Protein AF-A0A0C3C5T5-F1 (afdb_monomer)

Organism: Piloderma croceum (strain F 1598) (NCBI:txid765440)

Structure (mmCIF, N/CA/C/O backbone):
data_AF-A0A0C3C5T5-F1
#
_entry.id   AF-A0A0C3C5T5-F1
#
loop_
_atom_site.group_PDB
_atom_site.id
_atom_site.type_symbol
_atom_site.label_atom_id
_atom_site.label_alt_id
_atom_site.label_comp_id
_atom_site.label_asym_id
_atom_site.label_entity_id
_atom_site.label_seq_id
_atom_site.pdbx_PDB_ins_code
_atom_site.Cartn_x
_atom_site.Cartn_y
_atom_site.Cartn_z
_atom_site.occupancy
_atom_site.B_iso_or_equiv
_atom_site.auth_seq_id
_atom_site.auth_comp_id
_atom_site.auth_asym_id
_atom_site.auth_atom_id
_atom_site.pdbx_PDB_model_num
ATOM 1 N N . MET A 1 1 ? -11.472 -1.769 -48.611 1.00 50.53 1 MET A N 1
ATOM 2 C CA . MET A 1 1 ? -12.263 -2.316 -47.482 1.00 50.53 1 MET A CA 1
ATOM 3 C C . MET A 1 1 ? -11.452 -2.548 -46.190 1.00 50.53 1 MET A C 1
ATOM 5 O O . MET A 1 1 ? -12.007 -3.089 -45.253 1.00 50.53 1 MET A O 1
ATOM 9 N N . GLY A 1 2 ? -10.187 -2.102 -46.071 1.00 52.72 2 GLY A N 1
ATOM 10 C CA . GLY A 1 2 ? -9.366 -2.337 -44.860 1.00 52.72 2 GLY A CA 1
ATOM 11 C C . G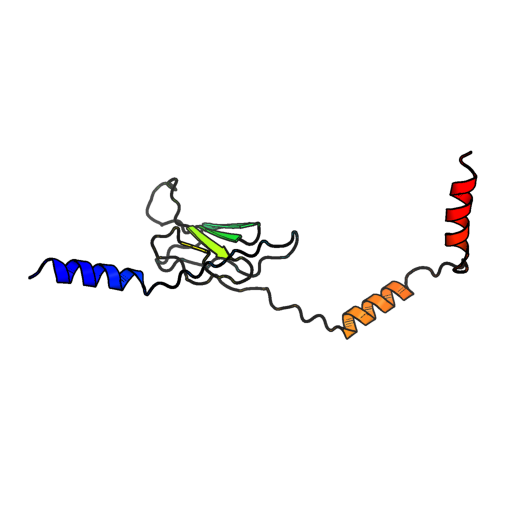LY A 1 2 ? -9.342 -1.211 -43.813 1.00 52.72 2 GLY A C 1
ATOM 12 O O . GLY A 1 2 ? -8.880 -1.422 -42.702 1.00 52.72 2 GLY A O 1
ATOM 13 N N . ARG A 1 3 ? -9.841 -0.010 -44.140 1.00 54.28 3 ARG A N 1
ATOM 14 C CA . ARG A 1 3 ? -9.796 1.150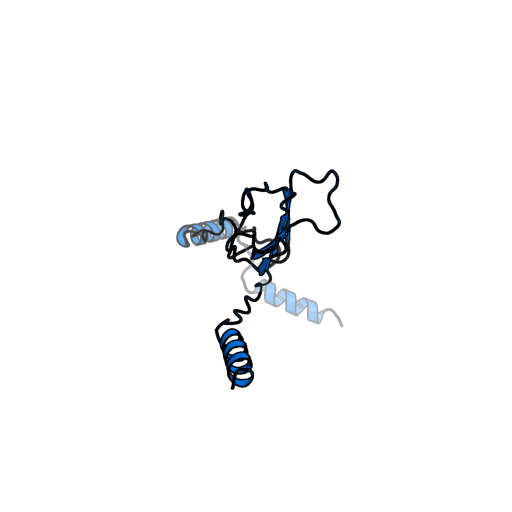 -43.226 1.00 54.28 3 ARG A CA 1
ATOM 15 C C . ARG A 1 3 ? -10.921 1.141 -42.189 1.00 54.28 3 ARG A C 1
ATOM 17 O O . ARG A 1 3 ? -10.689 1.492 -41.045 1.00 54.28 3 ARG A O 1
ATOM 24 N N . VAL A 1 4 ? -12.116 0.686 -42.570 1.00 54.19 4 VAL A N 1
ATOM 25 C CA . VAL A 1 4 ? -13.308 0.692 -41.698 1.00 54.19 4 VAL A CA 1
ATOM 26 C C . VAL A 1 4 ? -13.205 -0.367 -40.591 1.00 54.19 4 VAL A C 1
ATOM 28 O O . VAL A 1 4 ? -13.585 -0.104 -39.457 1.00 54.19 4 VAL A O 1
ATOM 31 N N . ALA A 1 5 ? -12.599 -1.523 -40.885 1.00 53.12 5 ALA A N 1
ATOM 32 C CA . ALA A 1 5 ? -12.360 -2.581 -39.900 1.00 53.12 5 ALA A CA 1
ATOM 33 C C . ALA A 1 5 ? -11.385 -2.152 -38.785 1.00 53.12 5 ALA A C 1
ATOM 35 O O . ALA A 1 5 ? -11.567 -2.532 -37.632 1.00 53.12 5 ALA A O 1
ATOM 36 N N . PHE A 1 6 ? -10.399 -1.307 -39.109 1.00 52.47 6 PHE A N 1
ATOM 37 C CA . PHE A 1 6 ? -9.435 -0.788 -38.134 1.00 52.47 6 PHE A CA 1
ATOM 38 C C . PHE A 1 6 ? -10.078 0.173 -37.124 1.00 52.47 6 PHE A C 1
ATOM 40 O O . PHE A 1 6 ? -9.770 0.115 -35.937 1.00 52.47 6 PHE A O 1
ATOM 47 N N . PHE A 1 7 ? -11.013 1.018 -37.569 1.00 52.56 7 PHE A N 1
ATOM 48 C CA . PHE A 1 7 ? -11.708 1.957 -36.680 1.00 52.56 7 PHE A CA 1
ATOM 49 C C . PHE A 1 7 ? -12.707 1.265 -35.742 1.00 52.56 7 PHE A C 1
ATOM 51 O O . PHE A 1 7 ? -12.843 1.670 -34.589 1.00 52.56 7 PHE A O 1
ATOM 58 N N . ILE A 1 8 ? -13.369 0.198 -36.201 1.00 55.88 8 ILE A N 1
ATOM 59 C CA . ILE A 1 8 ? -14.328 -0.564 -35.384 1.00 55.88 8 ILE A CA 1
ATOM 60 C C . ILE A 1 8 ? -13.600 -1.393 -34.315 1.00 55.88 8 ILE A C 1
ATOM 62 O O . ILE A 1 8 ? -14.055 -1.449 -33.174 1.00 55.88 8 ILE A O 1
ATOM 66 N N . ALA A 1 9 ? -12.436 -1.966 -34.646 1.00 54.91 9 ALA A N 1
ATOM 67 C CA . ALA A 1 9 ? -11.598 -2.674 -33.679 1.00 54.91 9 ALA A CA 1
ATOM 68 C C . ALA A 1 9 ? -11.066 -1.745 -32.571 1.00 54.91 9 ALA A C 1
ATOM 70 O O . ALA A 1 9 ? -11.013 -2.146 -31.414 1.00 54.91 9 ALA A O 1
ATOM 71 N N . PHE A 1 10 ? -10.736 -0.490 -32.896 1.00 53.41 10 PHE A N 1
ATOM 72 C CA . PHE A 1 10 ? -10.227 0.472 -31.913 1.00 53.41 10 PHE A CA 1
ATOM 73 C C . PHE A 1 10 ? -11.319 0.985 -30.955 1.00 53.41 10 PHE A C 1
ATOM 75 O O . PHE A 1 10 ? -11.064 1.184 -29.771 1.00 53.41 10 PHE A O 1
ATOM 82 N N . MET A 1 11 ? -12.558 1.140 -31.438 1.00 54.25 11 MET A N 1
ATOM 83 C CA . MET A 1 11 ? -13.697 1.572 -30.613 1.00 54.25 11 MET A CA 1
ATOM 84 C C . MET A 1 11 ? -14.217 0.485 -29.662 1.00 54.25 11 MET A C 1
ATOM 86 O O . MET A 1 11 ? -14.764 0.815 -28.613 1.00 54.25 11 MET A O 1
ATOM 90 N N . PHE A 1 12 ? -14.010 -0.800 -29.968 1.00 53.59 12 PHE A N 1
ATOM 91 C CA . PHE A 1 12 ? -14.400 -1.899 -29.075 1.00 53.59 12 PHE A CA 1
ATOM 92 C C . PHE A 1 12 ? -13.467 -2.075 -27.864 1.00 53.59 12 PHE A C 1
ATOM 94 O O . PHE A 1 12 ? -13.888 -2.618 -26.845 1.00 53.59 12 PHE A O 1
ATOM 101 N N . VAL A 1 13 ? -12.226 -1.580 -27.933 1.00 55.75 13 VAL A N 1
ATOM 102 C CA . VAL A 1 13 ? -11.260 -1.662 -26.820 1.00 55.75 13 VAL A CA 1
ATOM 103 C C . VAL A 1 13 ? -11.563 -0.636 -25.717 1.00 55.75 13 VAL A C 1
ATOM 105 O O . VAL A 1 13 ? -11.219 -0.857 -24.560 1.00 55.75 13 VAL A O 1
ATOM 108 N N . LEU A 1 14 ? -12.278 0.451 -26.027 1.00 53.84 14 LEU A N 1
ATOM 109 C CA . LEU A 1 14 ? -12.593 1.517 -25.063 1.00 53.84 14 LEU A CA 1
ATOM 110 C C . LEU A 1 14 ? -13.846 1.259 -24.202 1.00 53.84 14 LEU A C 1
ATOM 112 O O . LEU A 1 14 ? -14.108 2.031 -23.286 1.00 53.84 14 LEU A O 1
ATOM 116 N N . VAL A 1 15 ? -14.617 0.195 -24.460 1.00 55.44 15 VAL A N 1
ATOM 117 C CA . VAL A 1 15 ? -15.913 -0.066 -23.784 1.00 55.44 15 VAL A CA 1
ATOM 118 C C . VAL A 1 15 ? -15.821 -1.163 -22.705 1.00 55.44 15 VAL A C 1
ATOM 120 O O . VAL A 1 15 ? -16.784 -1.403 -21.984 1.00 55.44 15 VAL A O 1
ATOM 123 N N . LEU A 1 16 ? -14.662 -1.812 -22.540 1.00 55.00 16 LEU A N 1
ATOM 124 C CA . LEU A 1 16 ? -14.485 -2.928 -21.593 1.00 55.00 16 LEU A CA 1
ATOM 125 C C . LEU A 1 16 ? -13.682 -2.593 -20.330 1.00 55.00 16 LEU A C 1
ATOM 127 O O . LEU A 1 16 ? -13.491 -3.476 -19.498 1.00 55.00 16 LEU A O 1
ATOM 131 N N . PHE A 1 17 ? -13.252 -1.345 -20.143 1.00 53.66 17 PHE A N 1
ATOM 132 C CA . PHE A 1 17 ? -12.603 -0.927 -18.902 1.00 53.66 17 PHE A CA 1
ATOM 133 C C . PHE A 1 17 ? -13.632 -0.270 -17.977 1.00 53.66 17 PHE A C 1
ATOM 135 O O . PHE A 1 17 ? -13.980 0.893 -18.194 1.00 53.66 17 PHE A O 1
ATOM 142 N N . PRO A 1 18 ? -14.156 -0.972 -16.954 1.00 52.91 18 PRO A N 1
ATOM 143 C CA . PRO A 1 18 ? -14.907 -0.298 -15.911 1.00 52.91 18 PRO A CA 1
ATOM 144 C C . PRO A 1 18 ? -13.949 0.670 -15.212 1.00 52.91 18 PRO A C 1
ATOM 146 O O . PRO A 1 18 ? -12.972 0.253 -14.597 1.00 52.91 18 PRO A O 1
ATOM 149 N N . THR A 1 19 ? -14.202 1.974 -15.318 1.00 53.50 19 THR A N 1
ATOM 150 C CA . THR A 1 19 ? -13.523 2.976 -14.494 1.00 53.50 19 THR A CA 1
ATOM 151 C C . THR A 1 19 ? -14.021 2.812 -13.063 1.00 53.50 19 THR A C 1
ATOM 153 O O . THR A 1 19 ? -15.025 3.410 -12.669 1.00 53.50 19 THR A O 1
ATOM 156 N N . ILE A 1 20 ? -13.363 1.942 -12.298 1.00 55.88 20 ILE A N 1
ATOM 157 C CA . ILE A 1 20 ? -13.586 1.817 -10.862 1.00 55.88 20 ILE A CA 1
ATOM 158 C C . ILE A 1 20 ? -12.904 3.037 -10.249 1.00 55.88 20 ILE A C 1
ATOM 160 O O . ILE A 1 20 ? -11.688 3.079 -10.094 1.00 55.88 20 ILE A O 1
ATOM 164 N N . VAL A 1 21 ? -13.679 4.092 -10.012 1.00 49.06 21 VAL A N 1
ATOM 165 C CA . VAL A 1 21 ? -13.189 5.276 -9.307 1.00 49.06 21 VAL A CA 1
ATOM 166 C C . VAL A 1 21 ? -13.127 4.894 -7.834 1.00 49.06 21 VAL A C 1
ATOM 168 O O . VAL A 1 21 ? -14.114 5.039 -7.113 1.00 49.06 21 VAL A O 1
ATOM 171 N N . ASP A 1 22 ? -12.002 4.321 -7.408 1.00 48.91 22 ASP A N 1
ATOM 172 C CA . ASP A 1 22 ? -11.794 3.969 -6.008 1.00 48.91 22 ASP A CA 1
ATOM 173 C C . ASP A 1 22 ? -11.455 5.254 -5.245 1.00 48.91 22 ASP A C 1
ATOM 175 O O . ASP A 1 22 ? -10.344 5.787 -5.283 1.00 48.91 22 ASP A O 1
ATOM 179 N N . ALA A 1 23 ? -12.483 5.854 -4.649 1.00 55.47 23 ALA A N 1
ATOM 180 C CA . ALA A 1 23 ? -12.331 7.066 -3.869 1.00 55.47 23 ALA A CA 1
ATOM 181 C C . ALA A 1 23 ? -11.569 6.723 -2.585 1.00 55.47 23 ALA A C 1
ATOM 183 O O . ALA A 1 23 ? -12.084 6.018 -1.715 1.00 55.47 23 ALA A O 1
ATOM 184 N N . ALA A 1 24 ? -10.351 7.250 -2.449 1.00 57.03 24 ALA A N 1
ATOM 185 C CA . ALA A 1 24 ? -9.595 7.179 -1.207 1.00 57.03 24 ALA A CA 1
ATOM 186 C C . ALA A 1 24 ? -10.435 7.782 -0.067 1.00 57.03 24 ALA A C 1
ATOM 188 O O . ALA A 1 24 ? -10.657 8.993 0.003 1.00 57.03 24 ALA A O 1
ATOM 189 N N . VAL A 1 25 ? -10.966 6.925 0.809 1.00 60.16 25 VAL A N 1
ATOM 190 C CA . VAL A 1 25 ? -11.728 7.356 1.983 1.00 60.16 25 VAL A CA 1
ATOM 191 C C . VAL A 1 25 ? -10.756 8.037 2.939 1.00 60.16 25 VAL A C 1
ATOM 193 O O . VAL A 1 25 ? -9.946 7.379 3.586 1.00 60.16 25 VAL A O 1
ATOM 196 N N . ALA A 1 26 ? -10.845 9.365 3.020 1.00 59.75 26 ALA A N 1
ATOM 197 C CA . ALA A 1 26 ? -10.026 10.155 3.924 1.00 59.75 26 ALA A CA 1
ATOM 198 C C . ALA A 1 26 ? -10.209 9.680 5.372 1.00 59.75 26 ALA A C 1
ATOM 200 O O . ALA A 1 26 ? -11.322 9.530 5.890 1.00 59.75 26 ALA A O 1
ATOM 201 N N . ARG A 1 27 ? -9.081 9.434 6.025 1.00 64.50 27 ARG A N 1
ATOM 202 C CA . ARG A 1 27 ? -9.011 8.854 7.358 1.00 64.50 27 ARG A CA 1
ATOM 203 C C . ARG A 1 27 ? -9.208 9.907 8.450 1.00 64.50 27 ARG A C 1
ATOM 205 O O . ARG A 1 27 ? -8.662 11.004 8.381 1.00 64.50 27 ARG A O 1
ATOM 212 N N . ALA A 1 28 ? -9.942 9.557 9.509 1.00 63.31 28 ALA A N 1
ATOM 213 C CA . ALA A 1 28 ? -10.024 10.389 10.709 1.00 63.31 28 ALA A CA 1
ATOM 214 C C . ALA A 1 28 ? -8.682 10.385 11.469 1.00 63.31 28 ALA A C 1
ATOM 216 O O . ALA A 1 28 ? -8.108 9.318 11.716 1.00 63.31 28 ALA A O 1
ATOM 217 N N . SER A 1 29 ? -8.210 11.573 11.862 1.00 58.91 29 SER A N 1
ATOM 218 C CA . SER A 1 29 ? -6.931 11.772 12.561 1.00 58.91 29 SER A CA 1
ATOM 219 C C . SER A 1 29 ? -6.793 10.875 13.804 1.00 58.91 29 SER A C 1
ATOM 221 O O . SER A 1 29 ? -7.727 10.751 14.598 1.00 58.91 29 SER A O 1
ATOM 223 N N . GLY A 1 30 ? -5.631 10.228 13.960 1.00 59.59 30 GLY A N 1
ATOM 224 C CA . GLY A 1 30 ? -5.295 9.378 15.113 1.00 59.59 30 GLY A CA 1
ATOM 225 C C . GLY A 1 30 ? -5.754 7.917 15.032 1.00 59.59 30 GLY A C 1
ATOM 226 O O . GLY A 1 30 ? -5.636 7.181 16.011 1.00 59.59 30 GLY A O 1
ATOM 227 N N . THR A 1 31 ? -6.281 7.469 13.893 1.00 65.88 31 THR A N 1
ATOM 228 C CA . THR A 1 31 ? -6.542 6.040 13.670 1.00 65.88 31 THR A CA 1
ATOM 229 C C . THR A 1 31 ? -5.279 5.370 13.070 1.00 65.88 31 THR A C 1
ATOM 231 O O . THR A 1 31 ? -4.618 6.016 12.266 1.00 65.88 31 THR A O 1
ATOM 234 N N . PRO A 1 32 ? -4.918 4.120 13.436 1.00 69.06 32 PRO A N 1
ATOM 235 C CA . PRO A 1 32 ? -3.685 3.450 12.968 1.00 69.06 32 PRO A CA 1
ATOM 236 C C . PRO A 1 32 ? -3.810 2.756 11.596 1.00 69.06 32 PRO A C 1
ATOM 238 O O . PRO A 1 32 ? -4.813 2.070 11.366 1.00 69.06 32 PRO A O 1
ATOM 241 N N . ALA A 1 33 ? -2.799 2.890 10.723 1.00 76.56 33 ALA A N 1
ATOM 242 C CA . ALA A 1 33 ? -2.710 2.216 9.417 1.00 76.56 33 ALA A CA 1
ATOM 243 C C . ALA A 1 33 ? -3.068 0.722 9.489 1.00 76.56 33 ALA A C 1
ATOM 245 O O . ALA A 1 33 ? -2.715 0.017 10.436 1.00 76.56 33 ALA A O 1
ATOM 246 N N . CYS A 1 34 ? -3.831 0.254 8.501 1.00 85.00 34 CYS A N 1
ATOM 247 C CA . CYS A 1 34 ? -4.301 -1.130 8.411 1.00 85.00 34 CYS A CA 1
ATOM 248 C C . CYS A 1 34 ? -3.470 -1.972 7.456 1.00 85.00 34 CYS A C 1
ATOM 250 O O . CYS A 1 34 ? -3.422 -3.197 7.604 1.00 85.00 34 CYS A O 1
ATOM 252 N N . ALA A 1 35 ? -2.902 -1.296 6.465 1.00 88.75 35 ALA A N 1
ATOM 253 C CA . ALA A 1 35 ? -2.055 -1.837 5.435 1.00 88.75 35 ALA A CA 1
ATOM 254 C C . ALA A 1 35 ? -0.604 -1.407 5.670 1.00 88.75 35 ALA A C 1
ATOM 256 O O . ALA A 1 35 ? -0.331 -0.332 6.202 1.00 88.75 35 ALA A O 1
ATOM 257 N N . THR A 1 36 ? 0.316 -2.256 5.241 1.00 91.06 36 THR A N 1
ATOM 258 C CA . THR A 1 36 ? 1.757 -2.018 5.208 1.00 91.06 36 THR A CA 1
ATOM 259 C C . THR A 1 36 ? 2.275 -2.309 3.810 1.00 91.06 36 THR A C 1
ATOM 261 O O . THR A 1 36 ? 1.732 -3.165 3.107 1.00 91.06 36 THR A O 1
ATOM 264 N N . CYS A 1 37 ? 3.332 -1.608 3.414 1.00 91.38 37 CYS A N 1
ATOM 265 C CA . CYS A 1 37 ? 3.940 -1.782 2.103 1.00 91.38 37 CYS A CA 1
ATOM 266 C C . CYS A 1 37 ? 4.411 -3.231 1.892 1.00 91.38 37 CYS A C 1
ATOM 268 O O . CYS A 1 37 ? 5.016 -3.802 2.806 1.00 91.38 37 CYS A O 1
ATOM 270 N N . PRO A 1 38 ? 4.143 -3.830 0.717 1.00 91.75 38 PRO A N 1
ATOM 271 C CA . PRO A 1 38 ? 4.772 -5.081 0.303 1.00 91.75 38 PRO A CA 1
ATOM 272 C C . PRO A 1 38 ? 6.295 -5.019 0.432 1.00 91.75 38 PRO A C 1
ATOM 274 O O . PRO A 1 38 ? 6.881 -3.963 0.208 1.00 91.75 38 PRO A O 1
ATOM 277 N N . GLU A 1 39 ? 6.923 -6.143 0.785 1.00 90.62 39 GLU A N 1
ATOM 278 C CA . GLU A 1 39 ? 8.380 -6.242 0.970 1.00 90.62 39 GLU A CA 1
ATOM 279 C C . GLU A 1 39 ? 9.156 -5.941 -0.317 1.00 90.62 39 GLU A C 1
ATOM 281 O O . GLU A 1 39 ? 10.233 -5.355 -0.254 1.00 90.62 39 GLU A O 1
ATOM 286 N N . ALA A 1 40 ? 8.585 -6.296 -1.466 1.00 89.19 40 ALA A N 1
ATOM 287 C CA . ALA A 1 40 ? 9.086 -5.960 -2.786 1.00 89.19 40 ALA A CA 1
ATOM 288 C C . ALA A 1 40 ? 7.918 -5.669 -3.739 1.00 89.19 40 ALA A C 1
ATOM 290 O O . ALA A 1 40 ? 6.779 -6.049 -3.452 1.00 89.19 40 ALA A O 1
ATOM 291 N N . ASP A 1 41 ? 8.203 -5.003 -4.853 1.00 88.00 41 ASP A N 1
ATOM 292 C CA . ASP A 1 41 ? 7.286 -4.927 -5.989 1.00 88.00 41 ASP A CA 1
ATOM 293 C C . ASP A 1 41 ? 7.265 -6.248 -6.786 1.00 88.00 41 ASP A C 1
ATOM 295 O O . ASP A 1 41 ? 7.994 -7.205 -6.494 1.00 88.00 41 ASP A O 1
ATOM 299 N N . THR A 1 42 ? 6.435 -6.318 -7.828 1.00 89.12 42 THR A N 1
ATOM 300 C CA . THR A 1 42 ? 6.372 -7.513 -8.688 1.00 89.12 42 THR A CA 1
ATOM 301 C C . THR A 1 42 ? 7.618 -7.690 -9.570 1.00 89.12 42 THR A C 1
ATOM 303 O O . THR A 1 42 ? 7.844 -8.784 -10.093 1.00 89.12 42 THR A O 1
ATOM 306 N N . GLY A 1 43 ? 8.449 -6.650 -9.705 1.00 83.50 43 GLY A N 1
ATOM 307 C CA . GLY A 1 43 ? 9.771 -6.691 -10.332 1.00 83.50 43 GLY A CA 1
ATOM 308 C C . GLY A 1 43 ? 10.870 -7.258 -9.422 1.00 83.50 43 GLY A C 1
ATOM 309 O O . GLY A 1 43 ? 11.959 -7.577 -9.905 1.00 83.50 43 GLY A O 1
ATOM 310 N N . GLY A 1 44 ? 10.584 -7.439 -8.130 1.00 85.12 44 GLY A N 1
ATOM 311 C CA . GLY A 1 44 ? 11.519 -7.929 -7.122 1.00 85.12 44 GLY A CA 1
ATOM 312 C C . GLY A 1 44 ? 12.396 -6.841 -6.496 1.00 85.12 44 GLY A C 1
ATOM 313 O O . GLY A 1 44 ? 13.382 -7.175 -5.833 1.00 85.12 44 GLY A O 1
ATOM 314 N N . TYR A 1 45 ? 12.076 -5.560 -6.685 1.00 84.38 45 TYR A N 1
ATOM 315 C CA . TYR A 1 45 ? 12.774 -4.466 -6.019 1.00 84.38 45 TYR A CA 1
ATOM 316 C C . TYR A 1 45 ? 12.255 -4.304 -4.594 1.00 84.38 45 TYR A C 1
ATOM 318 O O . TYR A 1 45 ? 11.053 -4.226 -4.362 1.00 84.38 45 TYR A O 1
ATOM 326 N N . GLY A 1 46 ? 13.171 -4.292 -3.625 1.00 84.62 46 GLY A N 1
ATOM 327 C CA . GLY A 1 46 ? 12.825 -4.215 -2.208 1.00 84.62 46 GLY A CA 1
ATOM 328 C C . GLY A 1 46 ? 12.249 -2.856 -1.816 1.00 84.62 46 GLY A C 1
ATOM 329 O O . GLY A 1 46 ? 12.633 -1.830 -2.369 1.00 84.62 46 GLY A O 1
ATOM 330 N N . ASN A 1 47 ? 11.360 -2.856 -0.828 1.00 85.50 47 ASN A N 1
ATOM 331 C CA . ASN A 1 47 ? 10.757 -1.659 -0.252 1.00 85.50 47 ASN A CA 1
ATOM 332 C C . ASN A 1 47 ? 11.810 -0.757 0.413 1.00 85.50 47 ASN A C 1
ATOM 334 O O . ASN A 1 47 ? 12.622 -1.218 1.221 1.00 85.50 47 ASN A O 1
ATOM 338 N N . GLY A 1 48 ? 11.770 0.530 0.079 1.00 84.00 48 GLY A N 1
ATOM 339 C CA . GLY A 1 48 ? 12.590 1.585 0.656 1.00 84.00 48 GLY A CA 1
ATOM 340 C C . GLY A 1 48 ? 11.804 2.454 1.639 1.00 84.00 48 GLY A C 1
ATOM 341 O O . GLY A 1 48 ? 11.360 2.002 2.700 1.00 84.00 48 GLY A O 1
ATOM 342 N N . GLU A 1 49 ? 11.688 3.742 1.311 1.00 85.69 49 GLU A N 1
ATOM 343 C CA . GLU A 1 49 ? 10.935 4.702 2.115 1.00 85.69 49 GLU A CA 1
ATOM 344 C C . GLU A 1 49 ? 9.422 4.498 1.961 1.00 85.69 49 GLU A C 1
ATOM 346 O O . GLU A 1 49 ? 8.910 4.151 0.898 1.00 85.69 49 GLU A O 1
ATOM 351 N N . HIS A 1 50 ? 8.687 4.727 3.047 1.00 87.88 50 HIS A N 1
ATOM 352 C CA . HIS A 1 50 ? 7.232 4.652 3.044 1.00 87.88 50 H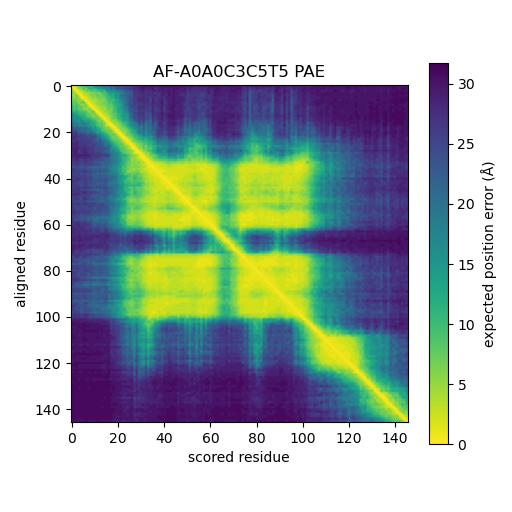IS A CA 1
ATOM 353 C C . HIS A 1 50 ? 6.620 5.679 3.994 1.00 87.88 50 HIS A C 1
ATOM 355 O O . HIS A 1 50 ? 7.240 6.102 4.971 1.00 87.88 50 HIS A O 1
ATOM 361 N N . SER A 1 51 ? 5.381 6.076 3.708 1.00 88.06 51 SER A N 1
ATOM 362 C CA . SER A 1 51 ? 4.611 7.012 4.528 1.00 88.06 51 SER A CA 1
ATOM 363 C C . SER A 1 51 ? 3.139 6.624 4.551 1.00 88.06 51 SER A C 1
ATOM 365 O O . SER A 1 51 ? 2.567 6.274 3.523 1.00 88.06 51 SER A O 1
ATOM 367 N N . ASP A 1 52 ? 2.511 6.720 5.716 1.00 85.06 52 ASP A N 1
ATOM 368 C CA . ASP A 1 52 ? 1.084 6.513 5.930 1.00 85.06 52 ASP A CA 1
ATOM 369 C C . ASP A 1 52 ? 0.416 7.831 6.355 1.00 85.06 52 ASP A C 1
ATOM 371 O O . ASP A 1 52 ? 0.393 8.220 7.522 1.00 85.06 52 ASP A O 1
ATOM 375 N N . SER A 1 53 ? -0.136 8.571 5.393 1.00 82.38 53 SER A N 1
ATOM 376 C CA . SER A 1 53 ? -0.730 9.885 5.654 1.00 82.38 53 SER A CA 1
ATOM 377 C C . SER A 1 53 ? -2.077 10.051 4.966 1.00 82.38 53 SER A C 1
ATOM 379 O O . SER A 1 53 ? -2.267 9.673 3.817 1.00 82.38 53 SER A O 1
ATOM 381 N N . ASN A 1 54 ? -3.036 10.658 5.672 1.00 82.56 54 ASN A N 1
ATOM 382 C CA . ASN A 1 54 ? -4.354 11.031 5.141 1.00 82.56 54 ASN A CA 1
ATOM 383 C C . ASN A 1 54 ? -5.175 9.891 4.504 1.00 82.56 54 ASN A C 1
ATOM 385 O O . ASN A 1 54 ? -6.003 10.145 3.632 1.00 82.56 54 ASN A O 1
ATOM 389 N N . GLY A 1 55 ? -5.014 8.647 4.960 1.00 82.69 55 GLY A N 1
ATOM 390 C CA . GLY A 1 55 ? -5.723 7.504 4.370 1.00 82.69 55 GLY A CA 1
ATOM 391 C C . GLY A 1 55 ? -4.983 6.856 3.193 1.00 82.69 55 GLY A C 1
ATOM 392 O O . GLY A 1 55 ? -5.524 5.993 2.500 1.00 82.69 55 GLY A O 1
ATOM 393 N N . VAL A 1 56 ? -3.755 7.304 2.943 1.00 89.19 56 VAL A N 1
ATOM 394 C CA . VAL A 1 56 ? -2.933 6.916 1.807 1.00 89.19 56 VAL A CA 1
ATOM 395 C C . VAL A 1 56 ? -1.614 6.350 2.317 1.00 89.19 56 VAL A C 1
ATOM 397 O O . VAL A 1 56 ? -0.930 6.968 3.131 1.00 89.19 56 VAL A O 1
ATOM 400 N N . LEU A 1 57 ? -1.271 5.166 1.829 1.00 91.00 57 LEU A N 1
ATOM 401 C CA . LEU A 1 57 ? -0.019 4.476 2.081 1.00 91.00 57 LEU A CA 1
ATOM 402 C C . LEU A 1 57 ? 0.868 4.614 0.841 1.00 91.00 57 LEU A C 1
ATOM 404 O O . LEU A 1 57 ? 0.577 4.035 -0.202 1.00 91.00 57 LEU A O 1
ATOM 408 N N . PHE A 1 58 ? 1.937 5.388 0.957 1.00 91.81 58 PHE A N 1
ATOM 409 C CA . PHE A 1 58 ? 2.968 5.541 -0.061 1.00 91.81 58 PHE A CA 1
ATOM 410 C C . PHE A 1 58 ? 4.097 4.539 0.187 1.00 91.81 58 PHE A C 1
ATOM 412 O O . PHE A 1 58 ? 4.616 4.478 1.303 1.00 91.81 58 PHE A O 1
ATOM 419 N N . CYS A 1 59 ? 4.480 3.794 -0.848 1.00 91.56 59 CYS A N 1
ATOM 420 C CA . CYS A 1 59 ? 5.563 2.815 -0.828 1.00 91.56 59 CYS A CA 1
ATOM 421 C C . CYS A 1 59 ? 6.536 3.107 -1.969 1.00 91.56 59 CYS A C 1
ATOM 423 O O . CYS A 1 59 ? 6.111 3.179 -3.123 1.00 91.56 59 CYS A O 1
ATOM 425 N N . GLU A 1 60 ? 7.820 3.250 -1.659 1.00 90.12 60 GLU A N 1
ATOM 426 C CA . GLU A 1 60 ? 8.877 3.434 -2.650 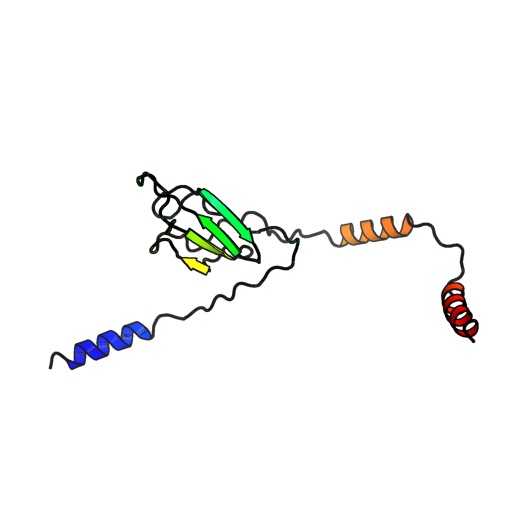1.00 90.12 60 GLU A CA 1
ATOM 427 C C . GLU A 1 60 ? 9.642 2.129 -2.888 1.00 90.12 60 GLU A C 1
ATOM 429 O O . GLU A 1 60 ? 10.041 1.454 -1.939 1.00 90.12 60 GLU A O 1
ATOM 434 N N . TYR A 1 61 ? 9.898 1.807 -4.155 1.00 87.19 61 TYR A N 1
ATOM 435 C CA . TYR A 1 61 ? 10.647 0.624 -4.576 1.00 87.19 61 TYR A CA 1
ATOM 436 C C . TYR A 1 61 ? 11.898 1.043 -5.361 1.00 87.19 61 TYR A C 1
ATOM 438 O O . TYR A 1 61 ? 11.868 1.204 -6.580 1.00 87.19 61 TYR A O 1
ATOM 446 N N . PRO A 1 62 ? 13.032 1.301 -4.691 1.00 79.31 62 PRO A N 1
ATOM 447 C CA . PRO A 1 62 ? 14.257 1.701 -5.375 1.00 79.31 62 PRO A CA 1
ATOM 448 C C . PRO A 1 62 ? 14.843 0.559 -6.222 1.00 79.31 62 PRO A C 1
ATOM 450 O O . PRO A 1 62 ? 15.172 -0.506 -5.696 1.00 79.31 62 PRO A O 1
ATOM 453 N N . SER A 1 63 ? 15.108 0.787 -7.519 1.00 70.94 63 SER A N 1
ATOM 454 C CA . SER A 1 63 ? 15.886 -0.196 -8.285 1.00 70.94 63 SER A CA 1
ATOM 455 C C . SER A 1 63 ? 17.335 -0.240 -7.827 1.00 70.94 63 SER A C 1
ATOM 457 O O . SER A 1 63 ? 18.068 0.754 -7.923 1.00 70.94 63 SER A O 1
ATOM 459 N N . PHE A 1 64 ? 17.804 -1.431 -7.482 1.00 58.62 64 PHE A N 1
ATOM 460 C CA . PHE A 1 64 ? 19.229 -1.716 -7.433 1.00 58.62 64 PHE A CA 1
ATOM 461 C C . PHE A 1 64 ? 19.787 -1.704 -8.862 1.00 58.62 64 PHE A C 1
ATOM 463 O O . PHE A 1 64 ? 19.530 -2.610 -9.650 1.00 58.62 64 PHE A O 1
ATOM 470 N N . GLY A 1 65 ? 20.525 -0.650 -9.214 1.00 53.88 65 GLY A N 1
ATOM 471 C CA . GLY A 1 65 ? 21.144 -0.520 -10.540 1.00 53.88 65 GLY A CA 1
ATOM 472 C C . GLY A 1 65 ? 21.340 0.908 -11.042 1.00 53.88 65 GLY A C 1
ATOM 473 O O . GLY A 1 65 ? 22.005 1.105 -12.057 1.00 53.88 65 GLY A O 1
ATOM 474 N N . LEU A 1 66 ? 20.812 1.915 -10.342 1.00 50.84 66 LEU A N 1
ATOM 475 C CA . LEU A 1 66 ? 21.045 3.321 -10.663 1.00 50.84 66 LEU A CA 1
ATOM 476 C C . LEU A 1 66 ? 21.747 4.006 -9.487 1.00 50.84 66 LEU A C 1
ATOM 478 O O . LEU A 1 66 ? 21.235 4.053 -8.377 1.00 50.84 66 LEU A O 1
ATOM 482 N N . GLU A 1 67 ? 22.934 4.551 -9.752 1.00 44.47 67 GLU A N 1
ATOM 483 C CA . GLU A 1 67 ? 23.867 5.153 -8.782 1.00 44.47 67 GLU A CA 1
ATOM 484 C C . GLU A 1 67 ? 23.317 6.398 -8.045 1.00 44.47 67 GLU A C 1
ATOM 486 O O . GLU A 1 67 ? 23.971 6.945 -7.161 1.00 44.47 67 GLU A O 1
ATOM 491 N N . LYS A 1 68 ? 22.098 6.849 -8.370 1.00 47.31 68 LYS A N 1
ATOM 492 C CA . LYS A 1 68 ? 21.366 7.904 -7.656 1.00 47.31 68 LYS A CA 1
ATOM 493 C C . LYS A 1 68 ? 19.852 7.678 -7.753 1.00 47.31 68 LYS A C 1
ATOM 495 O O . LYS A 1 68 ? 19.392 7.317 -8.841 1.00 47.31 68 LYS A O 1
ATOM 500 N N . PRO A 1 69 ? 19.071 8.001 -6.703 1.00 46.16 69 PRO A N 1
ATOM 501 C CA . PRO A 1 69 ? 17.629 8.148 -6.841 1.00 46.16 69 PRO A CA 1
ATOM 502 C C . PRO A 1 69 ? 17.370 9.282 -7.843 1.00 46.16 69 PRO A C 1
ATOM 504 O O . PRO A 1 69 ? 17.804 10.423 -7.658 1.00 46.16 69 PRO A O 1
ATOM 507 N N . ARG A 1 70 ? 16.755 8.950 -8.980 1.00 52.75 70 ARG A N 1
ATOM 508 C CA . ARG A 1 70 ? 16.242 9.950 -9.926 1.00 52.75 70 ARG A CA 1
ATOM 509 C C . ARG A 1 70 ? 14.983 10.586 -9.323 1.00 52.75 70 ARG A C 1
ATOM 511 O O . ARG A 1 70 ? 14.356 9.962 -8.479 1.00 52.75 70 ARG A O 1
ATOM 518 N N . PRO A 1 71 ? 14.545 11.767 -9.793 1.00 52.12 71 PRO A N 1
ATOM 519 C CA . PRO A 1 71 ? 13.289 12.393 -9.348 1.00 52.12 71 PRO A CA 1
ATOM 520 C C . PRO A 1 71 ? 12.012 11.572 -9.638 1.00 52.12 71 PRO A C 1
ATOM 522 O O . PRO A 1 71 ? 10.918 12.026 -9.324 1.00 52.12 71 PRO A O 1
ATOM 525 N N . ASN A 1 72 ? 12.152 10.381 -10.230 1.00 53.41 72 ASN A N 1
ATOM 526 C CA . ASN A 1 72 ? 11.085 9.449 -10.562 1.00 53.41 72 ASN A CA 1
ATOM 527 C C . ASN A 1 72 ? 11.430 8.121 -9.876 1.00 53.41 72 ASN A C 1
ATOM 529 O O . ASN A 1 72 ? 11.899 7.183 -10.522 1.00 53.41 72 ASN A O 1
ATOM 533 N N . THR A 1 73 ? 11.339 8.093 -8.553 1.00 65.94 73 THR A N 1
ATOM 534 C CA . THR A 1 73 ? 11.416 6.851 -7.789 1.00 65.94 73 THR A CA 1
ATOM 535 C C . THR A 1 73 ? 10.159 6.041 -8.096 1.00 65.94 73 THR A C 1
ATOM 537 O O . THR A 1 73 ? 9.057 6.601 -8.134 1.00 65.94 73 THR A O 1
ATOM 540 N N . TRP A 1 74 ? 10.318 4.751 -8.405 1.00 81.44 74 TRP A N 1
ATOM 541 C CA . TRP A 1 74 ? 9.173 3.865 -8.592 1.00 81.44 74 TRP A CA 1
ATOM 542 C C . TRP A 1 74 ? 8.392 3.827 -7.292 1.00 81.44 74 TRP A C 1
ATOM 544 O O . TRP A 1 74 ? 8.959 3.626 -6.214 1.00 81.44 74 TRP A O 1
ATOM 554 N N . ASN A 1 75 ? 7.105 4.122 -7.386 1.00 88.69 75 ASN A N 1
ATOM 555 C CA . ASN A 1 75 ? 6.272 4.242 -6.211 1.00 88.69 75 ASN A CA 1
ATOM 556 C C . ASN A 1 75 ? 4.902 3.640 -6.452 1.00 88.69 75 ASN A C 1
ATOM 558 O O . ASN A 1 75 ? 4.349 3.699 -7.545 1.00 88.69 75 ASN A O 1
ATOM 562 N N . CYS A 1 76 ? 4.346 3.098 -5.384 1.00 91.94 76 CYS A N 1
ATOM 563 C CA . CYS A 1 76 ? 3.007 2.558 -5.363 1.00 91.94 76 CYS A CA 1
ATOM 564 C C . CYS A 1 76 ? 2.248 3.235 -4.237 1.00 91.94 76 CYS A C 1
ATOM 566 O O . CYS A 1 76 ? 2.722 3.327 -3.102 1.00 91.94 76 CYS A O 1
ATOM 568 N N . THR A 1 77 ? 1.058 3.720 -4.558 1.00 93.06 77 THR A N 1
ATOM 569 C CA . THR A 1 77 ? 0.188 4.377 -3.594 1.00 93.06 77 THR A CA 1
ATOM 570 C C . THR A 1 77 ? -1.025 3.503 -3.353 1.00 93.06 77 THR A C 1
ATOM 572 O O . THR A 1 77 ? -1.769 3.205 -4.283 1.00 93.06 77 THR A O 1
ATOM 575 N N . TYR A 1 78 ? -1.253 3.130 -2.103 1.00 92.31 78 TYR A N 1
ATOM 576 C CA . TYR A 1 78 ? -2.345 2.269 -1.677 1.00 92.31 78 TYR A CA 1
ATOM 577 C C . TYR A 1 78 ? -3.280 2.994 -0.720 1.00 92.31 78 TYR A C 1
ATOM 579 O O . TYR A 1 78 ? -2.921 3.969 -0.064 1.00 92.31 78 TYR A O 1
ATOM 587 N N . ASN A 1 79 ? -4.492 2.482 -0.594 1.00 89.81 79 ASN A N 1
ATOM 588 C CA . ASN A 1 79 ? -5.392 2.853 0.477 1.00 89.81 79 ASN A CA 1
ATOM 589 C C . ASN A 1 79 ? -4.882 2.242 1.788 1.00 89.81 79 ASN A C 1
ATOM 591 O O . ASN A 1 79 ? -4.724 1.027 1.894 1.00 89.81 79 ASN A O 1
ATOM 595 N N . ASP A 1 80 ? -4.642 3.061 2.806 1.00 88.00 80 ASP A N 1
ATOM 596 C CA . ASP A 1 80 ? -4.058 2.590 4.067 1.00 88.00 80 ASP A CA 1
ATOM 597 C C . ASP A 1 80 ? -5.021 1.731 4.915 1.00 88.00 80 ASP A C 1
ATOM 599 O O . ASP A 1 80 ? -4.584 1.081 5.869 1.00 88.00 80 ASP A O 1
ATOM 603 N N . MET A 1 81 ? -6.321 1.729 4.589 1.00 84.88 81 MET A N 1
ATOM 604 C CA . MET A 1 81 ? -7.380 0.985 5.273 1.00 84.88 81 MET A CA 1
ATOM 605 C C . MET A 1 81 ? -7.691 -0.342 4.581 1.00 84.88 81 MET A C 1
ATOM 607 O O . MET A 1 81 ? -7.848 -1.364 5.253 1.00 84.88 81 MET A O 1
ATOM 611 N N . THR A 1 82 ? -7.841 -0.314 3.257 1.00 86.00 82 THR A N 1
ATOM 612 C CA . THR A 1 82 ? -8.241 -1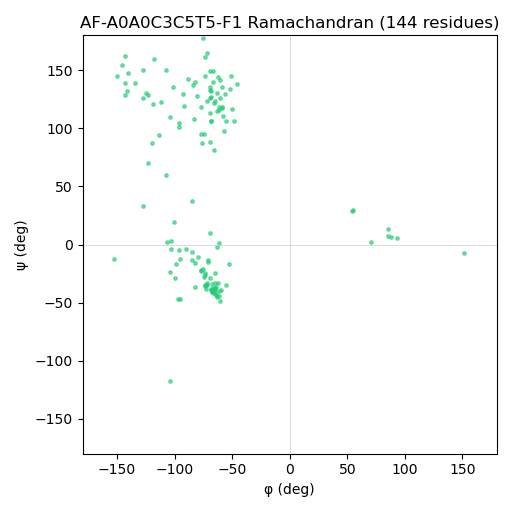.477 2.449 1.00 86.00 82 THR A CA 1
ATOM 613 C C . THR A 1 82 ? -7.060 -2.179 1.794 1.00 86.00 82 THR A C 1
ATOM 615 O O . THR A 1 82 ? -7.217 -3.313 1.355 1.00 86.00 82 THR A O 1
ATOM 618 N N . GLY A 1 83 ? -5.904 -1.515 1.717 1.00 89.00 83 GLY A N 1
ATOM 619 C CA . GLY A 1 83 ? -4.726 -1.955 0.975 1.00 89.00 83 GLY A CA 1
ATOM 620 C C . GLY A 1 83 ? -4.879 -1.902 -0.541 1.00 89.00 83 GLY A C 1
ATOM 621 O O . GLY A 1 83 ? -3.949 -2.301 -1.223 1.00 89.00 83 GLY A O 1
ATOM 622 N N . ALA A 1 84 ? -6.005 -1.438 -1.088 1.00 91.50 84 ALA A N 1
ATOM 623 C CA . ALA A 1 84 ? -6.213 -1.391 -2.535 1.00 91.50 84 ALA A CA 1
ATOM 624 C C . ALA A 1 84 ? -5.261 -0.392 -3.206 1.00 91.50 84 ALA A C 1
AT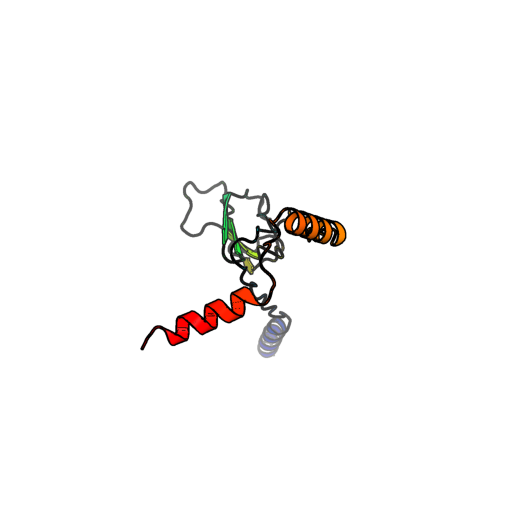OM 626 O O . ALA A 1 84 ? -5.026 0.691 -2.664 1.00 91.50 84 ALA A O 1
ATOM 627 N N . LEU A 1 85 ? -4.724 -0.745 -4.374 1.00 92.69 85 LEU A N 1
ATOM 628 C CA . LEU A 1 85 ? -3.892 0.150 -5.171 1.00 92.69 85 LEU A CA 1
ATOM 629 C C . LEU A 1 85 ? -4.713 1.357 -5.657 1.00 92.69 85 LEU A C 1
ATOM 631 O O . LEU A 1 85 ? -5.736 1.207 -6.319 1.00 92.69 85 LEU A O 1
ATOM 635 N N . ILE A 1 86 ? -4.251 2.559 -5.320 1.00 92.44 86 ILE A N 1
ATOM 636 C CA . ILE A 1 86 ? -4.828 3.837 -5.760 1.00 92.44 86 ILE A CA 1
ATOM 637 C C . ILE A 1 86 ? -4.085 4.341 -6.996 1.00 92.44 86 ILE A C 1
ATOM 639 O O . ILE A 1 86 ? -4.703 4.798 -7.957 1.00 92.44 86 ILE A O 1
ATOM 643 N N . HIS A 1 87 ? -2.752 4.304 -6.954 1.00 91.25 87 HIS A N 1
ATOM 644 C CA . HIS A 1 87 ? -1.913 4.790 -8.039 1.00 91.25 87 HIS A CA 1
ATOM 645 C C . HIS A 1 87 ? -0.679 3.912 -8.221 1.00 91.25 87 HIS A C 1
ATOM 647 O O . HIS A 1 87 ? 0.062 3.662 -7.270 1.00 91.25 87 HIS A O 1
ATOM 653 N N . ASP A 1 88 ? -0.478 3.499 -9.468 1.00 90.38 88 ASP A N 1
ATOM 654 C CA . ASP A 1 88 ? 0.701 2.791 -9.942 1.00 90.38 88 ASP A CA 1
ATOM 655 C C . ASP A 1 88 ? 1.682 3.791 -10.566 1.00 90.38 88 ASP A C 1
ATOM 657 O O . ASP A 1 88 ? 1.458 4.302 -11.668 1.00 90.38 88 ASP A O 1
ATOM 661 N N . GLY A 1 89 ? 2.747 4.097 -9.831 1.00 87.50 89 GLY A N 1
ATOM 662 C CA . GLY A 1 89 ? 3.891 4.882 -10.289 1.00 87.50 89 GLY A CA 1
ATOM 663 C C . GLY A 1 89 ? 5.088 4.004 -10.664 1.00 87.50 89 GLY A C 1
ATOM 664 O O . GLY A 1 89 ? 6.211 4.507 -10.702 1.00 87.50 89 GLY A O 1
ATOM 665 N N . ASP A 1 90 ? 4.865 2.712 -10.923 1.00 84.00 90 ASP A N 1
ATOM 666 C CA . ASP A 1 90 ? 5.887 1.687 -11.137 1.00 84.00 90 ASP A CA 1
ATOM 667 C C . ASP A 1 90 ? 5.686 0.898 -12.448 1.00 84.00 90 ASP A C 1
ATOM 669 O O . ASP A 1 90 ? 5.961 -0.290 -12.565 1.00 84.00 90 ASP A O 1
ATOM 673 N N . PHE A 1 91 ? 5.169 1.557 -13.488 1.00 84.69 91 PHE A N 1
ATOM 674 C CA . PHE A 1 91 ? 5.018 0.964 -14.827 1.00 84.69 91 PHE A CA 1
ATOM 675 C C . PHE A 1 91 ? 4.236 -0.367 -14.872 1.00 84.69 91 PHE A C 1
ATOM 677 O O . PHE A 1 91 ? 4.458 -1.169 -15.784 1.00 84.69 91 PHE A O 1
ATOM 684 N N . GLY A 1 92 ? 3.300 -0.602 -13.947 1.00 86.88 92 GLY A N 1
ATOM 685 C CA . GLY A 1 92 ? 2.556 -1.864 -13.889 1.00 86.88 92 GLY A CA 1
ATOM 686 C C . GLY A 1 92 ? 3.163 -2.908 -12.955 1.00 86.88 92 GLY A C 1
ATOM 687 O O . GLY A 1 92 ? 2.703 -4.049 -12.976 1.00 86.88 92 GLY A O 1
ATOM 688 N N . LEU A 1 93 ? 4.212 -2.563 -12.199 1.00 89.31 93 LEU A N 1
ATOM 689 C CA . LEU A 1 93 ? 4.896 -3.489 -11.295 1.00 89.31 93 LEU A CA 1
ATOM 690 C C . LEU A 1 93 ? 4.417 -3.393 -9.840 1.00 89.31 93 LEU A C 1
ATOM 692 O O . LEU A 1 93 ? 4.787 -4.240 -9.019 1.00 89.31 93 LEU A O 1
ATOM 696 N N . CYS A 1 94 ? 3.528 -2.451 -9.528 1.00 91.50 94 CYS A N 1
ATOM 697 C CA . CYS A 1 94 ? 2.850 -2.418 -8.242 1.00 91.50 94 CYS A CA 1
ATOM 698 C C . CYS A 1 94 ? 1.985 -3.667 -8.037 1.00 91.50 94 CYS A C 1
ATOM 700 O O . CYS A 1 94 ? 1.333 -4.166 -8.951 1.00 91.50 94 CYS A O 1
ATOM 702 N N . HIS A 1 95 ? 1.923 -4.155 -6.799 1.00 92.50 95 HIS A N 1
ATOM 703 C CA . HIS A 1 95 ? 0.912 -5.141 -6.438 1.00 92.50 95 HIS A CA 1
ATOM 704 C C . HIS A 1 95 ? -0.487 -4.505 -6.498 1.00 92.50 95 HIS A C 1
ATOM 706 O O . HIS A 1 95 ? -0.650 -3.336 -6.167 1.00 92.50 95 HIS A O 1
ATOM 712 N N . ASP A 1 96 ? -1.523 -5.284 -6.822 1.00 92.00 96 ASP A N 1
ATOM 713 C CA . ASP A 1 96 ? -2.916 -4.797 -6.765 1.00 92.00 96 ASP A CA 1
ATOM 714 C C . ASP A 1 96 ? -3.360 -4.462 -5.328 1.00 92.00 96 ASP A C 1
ATOM 716 O O . ASP A 1 96 ? -4.283 -3.672 -5.099 1.00 92.00 96 ASP A O 1
ATOM 720 N N . THR A 1 97 ? -2.709 -5.085 -4.339 1.00 90.94 97 THR A N 1
ATOM 721 C CA . THR A 1 97 ? -3.025 -4.934 -2.917 1.00 90.94 97 THR A CA 1
ATOM 722 C C . THR A 1 97 ? -1.773 -4.903 -2.043 1.00 90.94 97 THR A C 1
ATOM 724 O O . THR A 1 97 ? -0.936 -5.803 -2.127 1.00 90.94 97 THR A O 1
ATOM 727 N N . ALA A 1 98 ? -1.701 -3.934 -1.132 1.00 91.19 98 ALA A N 1
ATOM 728 C CA . ALA A 1 98 ? -0.750 -3.891 -0.027 1.00 91.19 98 ALA A CA 1
ATOM 729 C C . ALA A 1 98 ? -1.072 -4.930 1.066 1.00 91.19 98 ALA A C 1
ATOM 731 O O . ALA A 1 98 ? -2.170 -5.489 1.137 1.00 91.19 98 ALA A O 1
ATOM 732 N N . VAL A 1 99 ? -0.109 -5.188 1.954 1.00 91.69 99 VAL A N 1
ATOM 733 C CA . VAL A 1 99 ? -0.221 -6.226 2.988 1.00 91.69 99 VAL A CA 1
ATOM 734 C C . VAL A 1 99 ? -1.117 -5.741 4.129 1.00 91.69 99 VAL A C 1
ATOM 736 O O . VAL A 1 99 ? -0.782 -4.785 4.819 1.00 91.69 99 VAL A O 1
ATOM 739 N N . ILE A 1 100 ? -2.241 -6.414 4.382 1.00 87.75 100 ILE A N 1
ATOM 740 C CA . ILE A 1 100 ? -3.152 -6.070 5.487 1.00 87.75 100 ILE A CA 1
ATOM 741 C C . ILE A 1 100 ? -2.657 -6.696 6.789 1.00 87.75 100 ILE A C 1
ATOM 743 O O . ILE A 1 100 ? -2.770 -7.905 6.986 1.00 87.75 100 ILE A O 1
ATOM 747 N N . THR A 1 101 ? -2.142 -5.878 7.705 1.00 81.56 101 THR A N 1
ATOM 748 C CA . THR A 1 101 ? -1.515 -6.356 8.947 1.00 81.56 101 THR A CA 1
ATOM 749 C C . THR A 1 101 ? -2.377 -6.196 10.193 1.00 81.56 101 THR A C 1
ATOM 751 O O . THR A 1 101 ? -2.161 -6.938 11.151 1.00 81.56 101 THR A O 1
ATOM 754 N N . GLY A 1 102 ? -3.352 -5.276 10.239 1.00 67.44 102 GLY A N 1
ATOM 755 C CA . GLY A 1 102 ? -3.812 -4.854 11.572 1.00 67.44 102 GLY A CA 1
ATOM 756 C C . GLY A 1 102 ? -5.224 -4.341 11.789 1.00 67.44 102 GLY A C 1
ATOM 757 O O . GLY A 1 102 ? -5.643 -4.317 12.945 1.00 67.44 102 GLY A O 1
ATOM 758 N N . CYS A 1 103 ? -6.026 -4.021 10.772 1.00 65.88 103 CYS A N 1
ATOM 759 C CA . CYS A 1 103 ? -7.401 -3.549 11.022 1.00 65.88 103 CYS A CA 1
ATOM 760 C C . CYS A 1 103 ? -8.426 -4.654 11.200 1.00 65.88 103 CYS A C 1
ATOM 762 O O . CYS A 1 103 ? -9.603 -4.516 10.851 1.00 65.88 103 CYS A O 1
ATOM 764 N N . SER A 1 104 ? -8.002 -5.731 11.860 1.00 57.47 104 SER A N 1
ATOM 765 C CA . SER A 1 104 ? -8.953 -6.543 12.594 1.00 57.47 104 SER A CA 1
ATOM 766 C C . SER A 1 104 ? -9.766 -5.586 13.468 1.00 57.47 104 SER A C 1
ATOM 768 O O . SER A 1 104 ? -9.226 -4.867 14.312 1.00 57.47 104 SER A O 1
ATOM 770 N N . LYS A 1 105 ? -11.080 -5.497 13.216 1.00 56.81 105 LYS A N 1
ATOM 771 C CA . LYS A 1 105 ? -12.005 -4.844 14.141 1.00 56.81 105 LYS A CA 1
ATOM 772 C C . LYS A 1 105 ? -11.667 -5.441 15.493 1.00 56.81 105 LYS A C 1
ATOM 774 O O . LYS A 1 105 ? -11.983 -6.612 15.707 1.00 56.81 105 LYS A O 1
ATOM 779 N N . ARG A 1 106 ? -11.009 -4.687 16.385 1.00 54.22 106 ARG A N 1
ATOM 780 C CA . ARG A 1 106 ? -10.848 -5.111 17.772 1.00 54.22 106 ARG A CA 1
ATOM 781 C C . ARG A 1 106 ? -12.276 -5.303 18.248 1.00 54.22 106 ARG A C 1
ATOM 783 O O . ARG A 1 106 ? -12.964 -4.319 18.528 1.00 54.22 106 ARG A O 1
ATOM 790 N N . LYS A 1 107 ? -12.760 -6.549 18.235 1.00 55.94 107 LYS A N 1
ATOM 791 C CA . LYS A 1 107 ? -14.049 -6.945 18.788 1.00 55.94 107 LYS A CA 1
ATOM 792 C C . LYS A 1 107 ? -13.883 -6.716 20.274 1.00 55.94 107 LYS A C 1
ATOM 794 O O . LYS A 1 107 ? -13.509 -7.607 21.024 1.00 55.94 107 LYS A O 1
ATOM 799 N N . ARG A 1 108 ? -14.045 -5.462 20.686 1.00 63.28 108 ARG A N 1
ATOM 800 C CA . ARG A 1 108 ? -14.107 -5.111 22.088 1.00 63.28 108 ARG A CA 1
ATOM 801 C C . ARG A 1 108 ? -15.313 -5.864 22.600 1.00 63.28 108 ARG A C 1
ATOM 803 O O . ARG A 1 108 ? -16.414 -5.659 22.088 1.00 63.28 108 ARG A O 1
ATOM 810 N N . ASN A 1 109 ? -15.089 -6.771 23.541 1.00 78.38 109 ASN A N 1
ATOM 811 C CA . ASN A 1 109 ? -16.189 -7.423 24.208 1.00 78.38 109 ASN A CA 1
ATOM 812 C C . ASN A 1 109 ? -17.026 -6.304 24.842 1.00 78.38 109 ASN A C 1
ATOM 814 O O . ASN A 1 109 ? -16.557 -5.594 25.731 1.00 78.38 109 ASN A O 1
ATOM 818 N N . ILE A 1 110 ? -18.229 -6.075 24.310 1.00 80.25 110 ILE A N 1
ATOM 819 C CA . ILE A 1 110 ? -19.108 -4.990 24.760 1.00 80.25 110 ILE A CA 1
ATOM 820 C C . ILE A 1 110 ? -19.346 -5.105 26.267 1.00 80.25 110 ILE A C 1
ATOM 822 O O . ILE A 1 110 ? -19.366 -4.085 26.950 1.00 80.25 110 ILE A O 1
ATOM 826 N N . VAL A 1 111 ? -19.417 -6.331 26.792 1.00 82.12 111 VAL A N 1
ATOM 827 C CA . VAL A 1 111 ? -19.551 -6.598 28.226 1.00 82.12 111 VAL A CA 1
ATOM 828 C C . VAL A 1 111 ? -18.355 -6.044 29.001 1.00 82.12 111 VAL A C 1
ATOM 830 O O . VAL A 1 111 ? -18.541 -5.374 30.011 1.00 82.12 111 VAL A O 1
ATOM 833 N N . GLU A 1 112 ? -17.133 -6.239 28.508 1.00 84.50 112 GLU A N 1
ATOM 834 C CA . GLU A 1 112 ? -15.909 -5.734 29.142 1.00 84.50 112 GLU A CA 1
ATOM 835 C C . GLU A 1 112 ? -15.829 -4.200 29.095 1.00 84.50 112 GLU A C 1
ATOM 837 O O . GLU A 1 112 ? -15.494 -3.555 30.088 1.00 84.50 112 GLU A O 1
ATOM 842 N N . VAL A 1 113 ? -16.214 -3.589 27.969 1.00 83.81 113 VAL A N 1
ATOM 843 C CA . VAL A 1 113 ? -16.268 -2.122 27.836 1.00 83.81 113 VAL A CA 1
ATOM 844 C C . VAL A 1 113 ? -17.302 -1.519 28.784 1.00 83.81 113 VAL A C 1
ATOM 846 O O . VAL A 1 113 ? -17.035 -0.494 29.415 1.00 83.81 113 VAL A O 1
ATOM 849 N N . LEU A 1 114 ? -18.480 -2.134 28.887 1.00 86.25 114 LEU A N 1
ATOM 850 C CA . LEU A 1 114 ? -19.539 -1.689 29.788 1.00 86.25 114 LEU A CA 1
ATOM 851 C C . LEU A 1 114 ? -19.135 -1.866 31.252 1.00 86.25 114 LEU A C 1
ATOM 853 O O . LEU A 1 114 ? -19.327 -0.942 32.040 1.00 86.25 114 LEU A O 1
ATOM 857 N N . LYS A 1 115 ? -18.504 -2.993 31.600 1.00 88.44 115 LYS A N 1
ATOM 858 C CA . LYS A 1 115 ? -17.985 -3.249 32.946 1.00 88.44 115 LYS A CA 1
ATOM 859 C C . LYS A 1 115 ? -16.934 -2.211 33.345 1.00 88.44 115 LYS A C 1
ATOM 861 O O . LYS A 1 115 ? -17.086 -1.565 34.375 1.00 88.44 115 LYS A O 1
ATOM 866 N N . ARG A 1 116 ? -15.957 -1.938 32.475 1.00 84.69 116 ARG A N 1
ATOM 867 C CA . ARG A 1 116 ? -14.936 -0.904 32.711 1.00 84.69 116 ARG A CA 1
ATOM 868 C C . ARG A 1 116 ? -15.547 0.490 32.884 1.00 84.69 116 ARG A C 1
ATOM 870 O O . ARG A 1 116 ? -15.100 1.266 33.720 1.00 84.69 116 ARG A O 1
ATOM 877 N N . ARG A 1 117 ? -16.587 0.826 32.111 1.00 83.25 117 ARG A N 1
ATOM 878 C CA . ARG A 1 117 ? -17.324 2.094 32.276 1.00 83.25 117 ARG A CA 1
ATOM 879 C C . ARG A 1 117 ? -18.062 2.164 33.612 1.00 83.25 117 ARG A C 1
ATOM 881 O O . ARG A 1 117 ? -18.073 3.228 34.224 1.00 83.25 117 ARG A O 1
ATOM 888 N N . ALA A 1 118 ? -18.666 1.063 34.056 1.00 84.75 118 ALA A N 1
ATOM 889 C CA . ALA A 1 118 ? -19.322 0.987 35.357 1.00 84.75 118 ALA A CA 1
ATOM 890 C C . ALA A 1 118 ? -18.313 1.154 36.504 1.00 84.75 118 ALA A C 1
ATOM 892 O O . ALA A 1 118 ? -18.565 1.929 37.420 1.00 84.75 118 ALA A O 1
ATOM 893 N N . GLU A 1 119 ? -17.147 0.514 36.410 1.00 84.75 119 GLU A N 1
ATOM 894 C CA . GLU A 1 119 ? -16.058 0.625 37.392 1.00 84.75 119 GLU A CA 1
ATOM 895 C C . GLU A 1 119 ? -15.500 2.052 37.479 1.00 84.75 119 GLU A C 1
ATOM 897 O O . GLU A 1 119 ? -15.375 2.598 38.571 1.00 84.75 119 GLU A O 1
ATOM 902 N N . VAL A 1 120 ? -15.247 2.710 36.341 1.00 83.25 120 VAL A N 1
ATOM 903 C CA . VAL A 1 120 ? -14.825 4.124 36.317 1.00 83.25 120 VAL A CA 1
ATOM 904 C C . VAL A 1 120 ? -15.892 5.030 36.931 1.00 83.25 120 VAL A C 1
ATOM 906 O O . VAL A 1 120 ? -15.568 5.949 37.679 1.00 83.25 120 VAL A O 1
ATOM 909 N N . ARG A 1 121 ? -17.175 4.768 36.652 1.00 76.25 121 ARG A N 1
ATOM 910 C CA . ARG A 1 121 ? -18.282 5.538 37.232 1.00 76.25 121 ARG A CA 1
ATOM 911 C C . ARG A 1 121 ? -18.413 5.324 38.740 1.00 76.25 121 ARG A C 1
ATOM 913 O O . ARG A 1 121 ? -18.774 6.263 39.436 1.00 76.25 121 ARG A O 1
ATOM 920 N N . ALA A 1 122 ? -18.108 4.123 39.224 1.00 76.69 122 ALA A N 1
ATOM 921 C CA . ALA A 1 122 ? -18.093 3.795 40.646 1.00 76.69 122 ALA A CA 1
ATOM 922 C C . ALA A 1 122 ? -16.872 4.377 41.381 1.00 76.69 122 ALA A C 1
ATOM 924 O O . ALA A 1 122 ? -16.964 4.665 42.569 1.00 76.69 122 ALA A O 1
ATOM 925 N N . ALA A 1 123 ? -15.748 4.573 40.685 1.00 74.81 123 ALA A N 1
ATOM 926 C CA . ALA A 1 123 ? -14.534 5.172 41.240 1.00 74.81 123 ALA A CA 1
ATOM 927 C C . ALA A 1 123 ? -14.561 6.713 41.274 1.00 74.81 123 ALA A C 1
ATOM 929 O O . ALA A 1 123 ? -13.743 7.326 41.960 1.00 74.81 123 ALA A O 1
ATOM 930 N N . LEU A 1 124 ? -15.475 7.355 40.537 1.00 75.69 124 LEU A N 1
ATOM 931 C CA . LEU A 1 124 ? -15.679 8.800 40.624 1.00 75.69 124 LEU A CA 1
ATOM 932 C C . LEU A 1 124 ? -16.297 9.152 41.989 1.00 75.69 124 LEU A C 1
ATOM 934 O O . LEU A 1 124 ? -17.252 8.493 42.405 1.00 75.69 124 LEU A O 1
ATOM 938 N N . PRO A 1 125 ? -15.805 10.198 42.680 1.00 67.50 125 PRO A N 1
ATOM 939 C CA . PRO A 1 125 ? -16.396 10.628 43.939 1.00 67.50 125 PRO A CA 1
ATOM 940 C C . PRO A 1 125 ? -17.860 10.999 43.695 1.00 67.50 12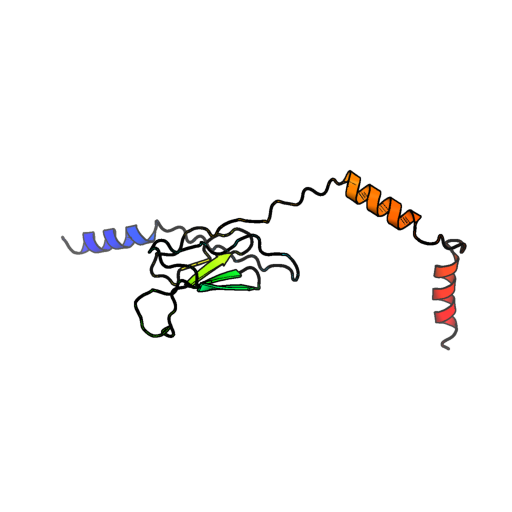5 PRO A C 1
ATOM 942 O O . PRO A 1 125 ? -18.158 11.901 42.908 1.00 67.50 125 PRO A O 1
ATOM 945 N N . GLN A 1 126 ? -18.782 10.292 44.354 1.00 59.03 126 GLN A N 1
ATOM 946 C CA . GLN A 1 126 ? -20.186 10.684 44.360 1.00 59.03 126 GLN A CA 1
ATOM 947 C C . GLN A 1 126 ? -20.269 12.089 44.955 1.00 59.03 126 GLN A C 1
ATOM 949 O O . GLN A 1 126 ? -19.890 12.310 46.107 1.00 59.03 126 GLN A O 1
ATOM 954 N N . SER A 1 127 ? -20.729 13.062 44.168 1.00 59.78 127 SER A N 1
ATOM 955 C CA . SER A 1 127 ? -20.998 14.382 44.716 1.00 59.78 127 SER A CA 1
ATOM 956 C C . SER A 1 127 ? -22.157 14.245 45.705 1.00 59.78 127 SER A C 1
ATOM 958 O O . SER A 1 127 ? -23.256 13.829 45.356 1.00 59.78 127 SER A O 1
ATOM 960 N N . SER A 1 128 ? -21.931 14.623 46.961 1.00 60.47 128 SER A N 1
ATOM 961 C CA . SER A 1 128 ? -22.964 14.701 48.006 1.00 60.47 128 SER A CA 1
ATOM 962 C C . SER A 1 128 ? -23.977 15.834 47.773 1.00 60.47 128 SER A C 1
ATOM 964 O O . SER A 1 128 ? -24.765 16.176 48.652 1.00 60.47 128 SER A O 1
ATOM 966 N N . GLN A 1 129 ? -23.940 16.461 46.596 1.00 56.44 129 GLN A N 1
ATOM 967 C CA . GLN A 1 129 ? -24.787 17.583 46.227 1.00 56.44 129 GLN A CA 1
ATOM 968 C C . GLN A 1 129 ? -26.044 17.033 45.542 1.00 56.44 129 GLN A C 1
ATOM 970 O O . GLN A 1 129 ? -25.918 16.398 44.493 1.00 56.44 129 GLN A O 1
ATOM 975 N N . PRO A 1 130 ? -27.252 17.276 46.080 1.00 58.47 130 PRO A N 1
ATOM 976 C CA . PRO A 1 130 ? -28.476 16.856 45.418 1.00 58.47 130 PRO A CA 1
ATOM 977 C C . PRO A 1 130 ? -28.605 17.529 44.040 1.00 58.47 130 PRO A C 1
ATOM 979 O O . PRO A 1 130 ? -28.267 18.703 43.861 1.00 58.47 130 PRO A O 1
ATOM 982 N N . GLU A 1 131 ? -29.111 16.764 43.072 1.00 58.03 131 GLU A N 1
ATOM 983 C CA . GLU A 1 131 ? -29.117 17.019 41.619 1.00 58.03 131 GLU A CA 1
ATOM 984 C C . GLU A 1 131 ? -29.700 18.384 41.188 1.00 58.03 131 GLU A C 1
ATOM 986 O O . GLU A 1 131 ? -29.421 18.873 40.096 1.00 58.03 131 GLU A O 1
ATOM 991 N N . TYR A 1 132 ? -30.452 19.067 42.057 1.00 60.12 132 TYR A N 1
ATOM 992 C CA . TYR A 1 132 ? -31.066 20.370 41.772 1.00 60.12 132 TYR A CA 1
ATOM 993 C C . TYR A 1 132 ? -30.155 21.590 42.021 1.00 60.12 132 TYR A C 1
ATOM 995 O O . TYR A 1 132 ? -30.487 22.705 41.609 1.00 60.12 132 TYR A O 1
ATOM 1003 N N . MET A 1 133 ? -29.021 21.429 42.710 1.00 56.62 133 MET A N 1
ATOM 1004 C CA . MET A 1 133 ? -28.094 22.531 43.008 1.00 56.62 133 MET A CA 1
ATOM 1005 C C . MET A 1 133 ? -27.345 23.119 41.789 1.00 56.62 133 MET A C 1
ATOM 1007 O O . MET A 1 133 ? -27.200 24.347 41.747 1.00 56.62 133 MET A O 1
ATOM 1011 N N . PRO A 1 134 ? -26.880 22.348 40.780 1.00 60.62 134 PRO A N 1
ATOM 1012 C CA . PRO A 1 134 ? -26.163 22.928 39.639 1.00 60.62 134 PRO A CA 1
ATOM 1013 C C . PRO A 1 134 ? -27.059 23.816 38.761 1.00 60.62 134 PRO A C 1
ATOM 1015 O O . PRO A 1 134 ? -26.627 24.891 38.343 1.00 60.62 134 PRO A O 1
ATOM 1018 N N . ALA A 1 135 ? -28.328 23.441 38.563 1.00 59.62 135 ALA A N 1
ATOM 1019 C CA . ALA A 1 135 ? -29.282 24.234 37.782 1.00 59.62 135 ALA A CA 1
ATOM 1020 C C . ALA A 1 135 ? -29.585 25.596 38.437 1.00 59.62 135 ALA A C 1
ATOM 1022 O O . ALA A 1 135 ? -29.649 26.623 37.760 1.00 59.62 135 ALA A O 1
ATOM 1023 N N . LYS A 1 136 ? -29.702 25.635 39.772 1.00 57.09 136 LYS A N 1
ATOM 1024 C CA . LYS A 1 136 ? -29.948 26.883 40.514 1.00 57.09 136 LYS A CA 1
ATOM 1025 C C . LYS A 1 136 ? -28.726 27.808 40.541 1.00 57.09 136 LYS A C 1
ATOM 1027 O O . LYS A 1 136 ? -28.892 29.024 40.485 1.00 57.09 136 LYS A O 1
ATOM 1032 N N . ARG A 1 137 ? -27.501 27.263 40.568 1.00 59.09 137 ARG A N 1
ATOM 1033 C CA . ARG A 1 137 ? -26.266 28.069 40.507 1.00 59.09 137 ARG A CA 1
ATOM 1034 C C . ARG A 1 137 ? -26.080 28.755 39.151 1.00 59.09 137 ARG A C 1
ATOM 1036 O O . ARG A 1 137 ? -25.724 29.928 39.127 1.00 59.09 137 ARG A O 1
ATOM 1043 N N . ALA A 1 138 ? -26.394 28.075 38.046 1.00 60.44 138 ALA A N 1
ATOM 1044 C CA . ALA A 1 138 ? -26.312 28.662 36.705 1.00 60.44 138 ALA A CA 1
ATOM 1045 C C . ALA A 1 138 ? -27.308 29.822 36.500 1.00 60.44 138 ALA A C 1
ATOM 1047 O O . ALA A 1 138 ? -26.968 30.839 35.896 1.00 60.44 138 ALA A O 1
ATOM 1048 N N . LEU A 1 139 ? -28.519 29.710 37.056 1.00 59.88 139 LEU A N 1
ATOM 1049 C CA . LEU A 1 139 ? -29.531 30.772 36.991 1.00 59.88 139 LEU A CA 1
ATOM 1050 C C . LEU A 1 139 ? -29.209 31.955 37.920 1.00 59.88 139 LEU A C 1
ATOM 1052 O O . LEU A 1 139 ? -29.435 33.104 37.547 1.00 59.88 139 LEU A O 1
ATOM 1056 N N . GLY A 1 140 ? -28.622 31.700 39.094 1.00 57.94 140 GLY A N 1
ATOM 1057 C CA . GLY A 1 140 ? -28.224 32.751 40.038 1.00 57.94 140 GLY A CA 1
ATOM 1058 C C . GLY A 1 140 ? -27.056 33.621 39.558 1.00 57.94 140 GLY A C 1
ATOM 1059 O O . GLY A 1 140 ? -26.988 34.798 39.904 1.00 57.94 140 GLY A O 1
ATOM 1060 N N . MET A 1 141 ? -26.158 33.081 38.726 1.00 57.88 141 MET A N 1
ATOM 1061 C CA . MET A 1 141 ? -25.048 33.854 38.147 1.00 57.88 141 MET A CA 1
ATOM 1062 C C . MET A 1 141 ? -25.511 34.815 37.045 1.00 57.88 141 MET A C 1
ATOM 1064 O O . MET A 1 141 ? -24.899 35.862 36.858 1.00 57.88 141 MET A O 1
ATOM 1068 N N . LYS A 1 142 ? -26.627 34.514 36.366 1.00 55.00 142 LYS A N 1
ATOM 1069 C CA . LYS A 1 142 ? -27.197 35.374 35.317 1.00 55.00 142 LYS A CA 1
ATOM 1070 C C . LYS A 1 142 ? -27.961 36.587 35.871 1.00 55.00 142 LYS A C 1
ATOM 1072 O O . LYS A 1 142 ? -28.105 37.576 35.166 1.00 55.00 142 LYS A O 1
ATOM 1077 N N . GLY A 1 143 ? -28.415 36.536 37.126 1.00 53.97 143 GLY A N 1
ATOM 1078 C CA . GLY A 1 143 ? -29.134 37.637 37.788 1.00 53.97 143 GLY A CA 1
ATOM 1079 C C . GLY A 1 143 ? -28.254 38.636 38.549 1.00 53.97 143 GLY A C 1
ATOM 1080 O O . GLY A 1 143 ? -28.780 39.596 39.094 1.00 53.97 143 GLY A O 1
ATOM 1081 N N . ARG A 1 144 ? -26.935 38.410 38.622 1.00 54.38 144 ARG A N 1
ATOM 1082 C CA . ARG A 1 144 ? -25.975 39.276 39.340 1.00 54.38 144 ARG A CA 1
ATOM 1083 C C . ARG A 1 144 ? -25.141 40.182 38.428 1.00 54.38 144 ARG A C 1
ATOM 1085 O O . ARG A 1 144 ? -24.271 40.891 38.918 1.00 54.38 144 ARG A O 1
ATOM 1092 N N . ALA A 1 145 ? -25.401 40.136 37.124 1.00 52.22 145 ALA A N 1
ATOM 1093 C CA . ALA A 1 145 ? -24.809 41.009 36.118 1.00 52.22 145 ALA A CA 1
ATOM 1094 C C . ALA A 1 145 ? -25.854 42.025 35.630 1.00 52.22 145 ALA A C 1
ATOM 1096 O O . ALA A 1 145 ? -26.230 42.014 34.460 1.00 52.22 145 ALA A O 1
ATOM 1097 N N . ASN A 1 146 ? -26.374 42.833 36.556 1.00 43.81 146 ASN A N 1
ATOM 1098 C CA . ASN A 1 146 ? -27.013 44.116 36.267 1.00 43.81 146 ASN A CA 1
ATOM 1099 C C . ASN A 1 146 ? -26.914 45.014 37.500 1.00 43.81 146 ASN A C 1
ATOM 1101 O O . ASN A 1 146 ? -27.324 44.536 38.583 1.00 43.81 146 ASN A O 1
#

Foldseek 3Di:
DPPVVVVVVVVVVVPPDDPPQPDQDFDDPPDDFQFDADQAWQVRFGWDDWDDPRQKIKTFRADPPDPDDDPQTFIWIAGRNFQATPDGSHPPRHDRGTHGDDPPPPPPPVVNVVVVVVVVVVPPPDPPDPPCVVVVVVVVVVVVPD

pLDDT: mean 71.79, std 15.79, range [43.81, 93.06]

Radius of gyration: 28.56 Å; Cα contacts (8 Å, |Δi|>4): 178; chains: 1; bounding box: 55×52×96 Å

Sequence (146 aa):
MGRVAFFIAFMFVLVLFPTIVDAAVARASGTPACATCPEADTGGYGNGEHSDSNGVLFCEYPSFGLEKPRPNTWNCTYNDMTGALIHDGDFGLCHDTAVITGCSKRKRNIVEVLKRRAEVRAALPQSSQPEYMPAKRALGMKGRAN

Solvent-accessible surface area (backbone atoms only — not comparable to full-atom values): 8927 Å² total; per-residue (Å²): 132,72,68,66,59,55,56,54,58,57,60,59,65,72,75,73,66,80,83,76,80,77,72,75,65,70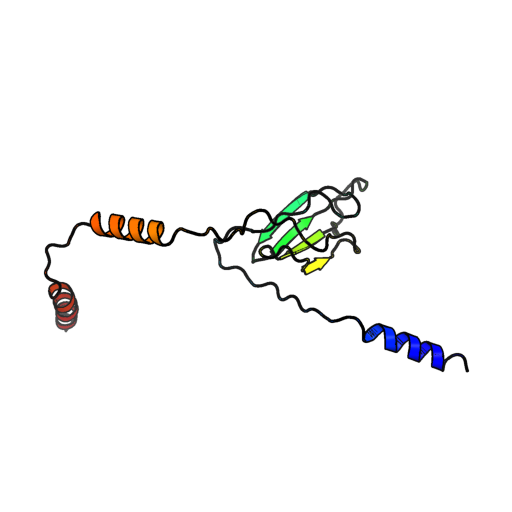,51,68,89,91,67,80,72,12,30,42,72,49,70,42,41,75,81,65,31,46,51,62,61,70,48,82,56,74,32,32,26,42,30,28,34,56,64,89,87,56,102,58,90,56,102,74,62,31,27,33,32,22,27,16,74,80,7,41,54,71,42,72,53,35,92,82,30,47,59,73,54,40,43,76,76,58,68,67,75,78,77,66,54,62,67,59,55,51,49,53,52,51,50,54,60,68,70,44,82,78,70,92,63,65,86,68,54,66,64,52,52,61,55,56,60,66,71,69,77,119

Mean predicted aligned error: 18.36 Å

Secondary structure (DSSP, 8-state):
--HHHHHHHHHHHTTS---------PPPTT---SEE--SB-TT-PBP--EEEETTEEEEE---TT-SS--S---EEEEETTT-BEEEEESTT-S-SB-EE-S-------HHHHHHHHHHHHHHSPPP-S-TTHHHHHHHHHHTS--

Nearest 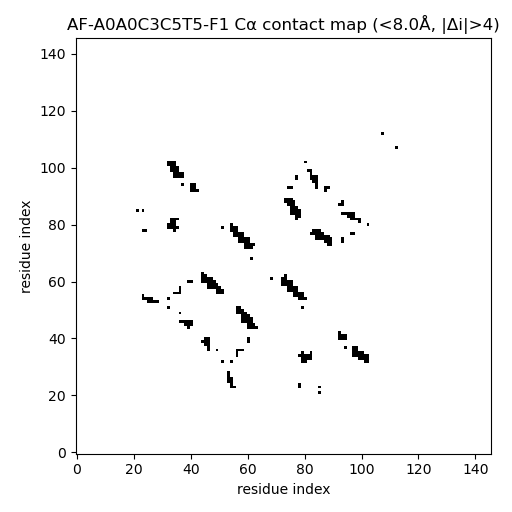PDB structures (foldseek):
  8rnu-assembly1_C  TM=2.967E-01  e=1.880E+00  Homo sapiens